Protein AF-A0AAD9VGA9-F1 (afdb_monomer_lite)

Structure (mmCIF, N/CA/C/O backbone):
data_AF-A0AAD9VGA9-F1
#
_entry.id   AF-A0AAD9VGA9-F1
#
loop_
_atom_site.group_PDB
_atom_site.id
_atom_site.type_symbol
_atom_site.label_atom_id
_atom_site.label_alt_id
_atom_site.label_comp_id
_atom_site.label_asym_id
_atom_site.label_entity_id
_atom_site.label_seq_id
_atom_site.pdbx_PDB_ins_code
_atom_site.Cartn_x
_atom_site.Cartn_y
_atom_site.Cartn_z
_atom_site.occupancy
_atom_site.B_iso_or_equiv
_atom_site.auth_seq_id
_atom_site.auth_comp_id
_atom_site.auth_asym_id
_atom_site.auth_atom_id
_atom_site.pdbx_PDB_model_num
ATOM 1 N N . MET A 1 1 ? 20.127 12.854 33.102 1.00 48.91 1 MET A N 1
ATOM 2 C CA . MET A 1 1 ? 19.691 11.750 33.988 1.00 48.91 1 MET A CA 1
ATOM 3 C C . MET A 1 1 ? 18.487 10.988 33.433 1.00 48.91 1 MET A C 1
ATOM 5 O O . MET A 1 1 ? 18.634 9.793 33.244 1.00 48.91 1 MET A O 1
ATOM 9 N N . ASN A 1 2 ? 17.347 11.615 33.085 1.00 53.41 2 ASN A N 1
ATOM 10 C CA . ASN A 1 2 ? 16.220 10.884 32.456 1.00 53.41 2 ASN A CA 1
ATOM 11 C C . ASN A 1 2 ? 16.353 10.689 30.929 1.00 53.41 2 ASN A C 1
ATOM 13 O O . ASN A 1 2 ? 15.899 9.676 30.405 1.00 53.41 2 ASN A O 1
ATOM 17 N N . SER A 1 3 ? 16.998 11.615 30.211 1.00 56.91 3 SER A N 1
ATOM 18 C CA . SER A 1 3 ? 17.171 11.525 28.748 1.00 56.91 3 SER A CA 1
ATOM 19 C C . SER A 1 3 ? 18.133 10.409 28.318 1.00 56.91 3 SER A C 1
ATOM 21 O O . SER A 1 3 ? 17.926 9.780 27.284 1.00 56.91 3 SER A O 1
ATOM 23 N N . ASP A 1 4 ? 19.134 10.111 29.149 1.00 62.25 4 ASP A N 1
ATOM 24 C CA . ASP A 1 4 ? 20.167 9.093 28.895 1.00 62.25 4 ASP A CA 1
ATOM 25 C C . ASP A 1 4 ? 19.610 7.657 28.985 1.00 62.25 4 ASP A C 1
ATOM 27 O O . ASP A 1 4 ? 20.109 6.720 28.359 1.00 62.25 4 ASP A O 1
ATOM 31 N N . LEU A 1 5 ? 18.528 7.475 29.749 1.00 62.12 5 LEU A N 1
ATOM 32 C CA . LEU A 1 5 ? 17.852 6.188 29.918 1.00 62.12 5 LEU A CA 1
ATOM 33 C C . LEU A 1 5 ? 16.933 5.855 28.728 1.00 62.12 5 LEU A C 1
ATOM 35 O O . LEU A 1 5 ? 16.701 4.686 28.433 1.00 62.12 5 LEU A O 1
ATOM 39 N N . ILE A 1 6 ? 16.417 6.869 28.028 1.00 64.00 6 ILE A N 1
ATOM 40 C CA . ILE A 1 6 ? 15.575 6.694 26.834 1.00 64.00 6 ILE A CA 1
ATOM 41 C C . ILE A 1 6 ? 16.449 6.391 25.612 1.00 64.00 6 ILE A C 1
ATOM 43 O O . ILE A 1 6 ? 16.153 5.459 24.866 1.00 64.00 6 ILE A O 1
ATOM 47 N N . SER A 1 7 ? 17.555 7.122 25.436 1.00 65.25 7 SER A N 1
ATOM 48 C CA . SER A 1 7 ? 18.478 6.923 24.310 1.00 65.25 7 SER A CA 1
ATOM 49 C C . SER A 1 7 ? 19.189 5.565 24.351 1.00 65.25 7 SER A C 1
ATOM 51 O O . SER A 1 7 ? 19.382 4.947 23.307 1.00 65.25 7 SER A O 1
ATOM 53 N N . SER A 1 8 ? 19.508 5.051 25.543 1.00 65.06 8 SER A N 1
ATOM 54 C CA . SER A 1 8 ? 20.147 3.736 25.726 1.00 65.06 8 SER A CA 1
ATOM 55 C C . SER A 1 8 ? 19.228 2.532 25.474 1.00 65.06 8 SER A C 1
ATOM 57 O O . SER A 1 8 ? 19.726 1.425 25.284 1.00 65.06 8 SER A O 1
ATOM 59 N N . ASN A 1 9 ? 17.904 2.726 25.430 1.00 60.78 9 ASN A N 1
ATOM 60 C CA . ASN A 1 9 ? 16.914 1.654 25.257 1.00 60.78 9 ASN A CA 1
ATOM 61 C C . ASN A 1 9 ? 16.170 1.695 23.908 1.00 60.78 9 ASN A C 1
ATOM 63 O O . ASN A 1 9 ? 15.223 0.936 23.714 1.00 60.78 9 ASN A O 1
ATOM 67 N N . GLY A 1 10 ? 16.589 2.540 22.958 1.00 64.19 10 GLY A N 1
ATOM 68 C CA . GLY A 1 10 ? 15.909 2.706 21.662 1.00 64.19 10 GLY A CA 1
ATOM 69 C C . GLY A 1 10 ? 15.831 1.438 20.798 1.00 64.19 10 GLY A C 1
ATOM 70 O O . GLY A 1 10 ? 14.945 1.325 19.956 1.00 64.19 10 GLY A O 1
ATOM 71 N N . ASN A 1 11 ? 16.710 0.462 21.041 1.00 74.06 11 ASN A N 1
ATOM 72 C CA . ASN A 1 11 ? 16.798 -0.774 20.257 1.00 74.06 11 ASN A CA 1
ATOM 73 C C . ASN A 1 11 ? 15.880 -1.898 20.783 1.00 74.06 11 ASN A C 1
ATOM 75 O O . ASN A 1 11 ? 15.704 -2.906 20.102 1.00 74.06 11 ASN A O 1
ATOM 79 N N . ASP A 1 12 ? 15.289 -1.736 21.973 1.00 78.31 12 ASP A N 1
ATOM 80 C CA . ASP A 1 12 ? 14.318 -2.667 22.558 1.00 78.31 12 ASP A CA 1
ATOM 81 C C . ASP A 1 12 ? 13.071 -1.892 22.992 1.00 78.31 12 ASP A C 1
ATOM 83 O O . ASP A 1 12 ? 12.959 -1.382 24.111 1.00 78.31 12 ASP A O 1
ATOM 87 N N . LEU A 1 13 ? 12.097 -1.839 22.082 1.00 77.50 13 LEU A N 1
ATOM 88 C CA . LEU A 1 13 ? 10.809 -1.188 22.308 1.00 77.50 13 LEU A CA 1
ATOM 89 C C . LEU A 1 13 ? 10.119 -1.713 23.573 1.00 77.50 13 LEU A C 1
ATOM 91 O O . LEU A 1 13 ? 9.536 -0.931 24.320 1.00 77.50 13 LEU A O 1
ATOM 95 N N . ARG A 1 14 ? 10.199 -3.016 23.867 1.00 76.88 14 ARG A N 1
ATOM 96 C CA . ARG A 1 14 ? 9.533 -3.603 25.039 1.00 76.88 14 ARG A CA 1
ATOM 97 C C . ARG A 1 14 ? 10.180 -3.110 26.332 1.00 76.88 14 ARG A C 1
ATOM 99 O O . ARG A 1 14 ? 9.461 -2.783 27.281 1.00 76.88 14 ARG A O 1
ATOM 106 N N . HIS A 1 15 ? 11.506 -3.040 26.370 1.00 77.88 15 HIS A N 1
ATOM 107 C CA . HIS A 1 15 ? 12.229 -2.496 27.515 1.00 77.88 15 HIS A CA 1
ATOM 108 C C . HIS A 1 15 ? 11.983 -0.988 27.672 1.00 77.88 15 HIS A C 1
ATOM 110 O O . HIS A 1 15 ? 11.680 -0.532 28.776 1.00 77.88 15 HIS A O 1
ATOM 116 N N . LEU A 1 16 ? 11.983 -0.233 26.569 1.00 83.12 16 LEU A N 1
ATOM 117 C CA . LEU A 1 16 ? 11.654 1.194 26.554 1.00 83.12 16 LEU A CA 1
ATOM 118 C C . LEU A 1 16 ? 10.249 1.470 27.112 1.00 83.12 16 LEU A C 1
ATOM 120 O O . LEU A 1 16 ? 10.094 2.310 28.000 1.00 83.12 16 LEU A O 1
ATOM 124 N N . PHE A 1 17 ? 9.233 0.727 26.659 1.00 80.38 17 PHE A N 1
ATOM 125 C CA . PHE A 1 17 ? 7.866 0.847 27.175 1.00 80.38 17 PHE A CA 1
ATOM 126 C C . PHE A 1 17 ? 7.788 0.509 28.668 1.00 80.38 17 PHE A C 1
ATOM 128 O O . PHE A 1 17 ? 7.084 1.188 29.415 1.00 80.38 17 PHE A O 1
ATOM 135 N N . LYS A 1 18 ? 8.535 -0.500 29.133 1.00 76.88 18 LYS A N 1
ATOM 136 C CA . LYS A 1 18 ? 8.589 -0.873 30.554 1.00 76.88 18 LYS A CA 1
ATOM 137 C C . LYS A 1 18 ? 9.230 0.225 31.410 1.00 76.88 18 LYS A C 1
ATOM 139 O O . LYS A 1 18 ? 8.687 0.571 32.457 1.00 76.88 18 LYS A O 1
ATOM 144 N N . VAL A 1 19 ? 10.349 0.791 30.958 1.00 80.44 19 VAL A N 1
ATOM 145 C CA . VAL A 1 19 ? 11.044 1.897 31.634 1.00 80.44 19 VAL A CA 1
ATOM 146 C C . VAL A 1 19 ? 10.168 3.147 31.662 1.00 80.44 19 VAL A C 1
ATOM 148 O O . VAL A 1 19 ? 9.986 3.730 32.726 1.00 80.44 19 VAL A O 1
ATOM 151 N N . SER A 1 20 ? 9.558 3.515 30.534 1.00 79.06 20 SER A N 1
ATOM 152 C CA . SER A 1 20 ? 8.639 4.655 30.443 1.00 79.06 20 SER A CA 1
ATOM 153 C C . SER A 1 20 ? 7.443 4.499 31.388 1.00 79.06 20 SER A C 1
ATOM 155 O O . SER A 1 20 ? 7.137 5.412 32.152 1.00 79.06 20 SER A O 1
ATOM 157 N N . LYS A 1 21 ? 6.826 3.310 31.425 1.00 75.00 21 LYS A N 1
ATOM 158 C CA . LYS A 1 21 ? 5.708 3.003 32.326 1.00 75.00 21 LYS A CA 1
ATOM 159 C C . LYS A 1 21 ? 6.086 3.173 33.803 1.00 75.00 21 LYS A C 1
ATOM 161 O O . LYS A 1 21 ? 5.306 3.727 34.573 1.00 75.00 21 LYS A O 1
ATOM 166 N N . ASN A 1 22 ? 7.285 2.731 34.181 1.00 74.06 22 ASN A N 1
ATOM 167 C CA . ASN A 1 22 ? 7.798 2.867 35.544 1.00 74.06 22 ASN A CA 1
ATOM 168 C C . ASN A 1 22 ? 8.151 4.322 35.893 1.00 74.06 22 ASN A C 1
ATOM 170 O O . ASN A 1 22 ? 7.831 4.774 36.986 1.00 74.06 22 ASN A O 1
ATOM 174 N N . LEU A 1 23 ? 8.779 5.058 34.969 1.00 76.62 23 LEU A N 1
ATOM 175 C CA . LEU A 1 23 ? 9.146 6.468 35.159 1.00 76.62 23 LEU A CA 1
ATOM 176 C C . LEU A 1 23 ? 7.925 7.374 35.305 1.00 76.62 23 LEU A C 1
ATOM 178 O O . LEU A 1 23 ? 7.945 8.320 36.086 1.00 76.62 23 LEU A O 1
ATOM 182 N N . LEU A 1 24 ? 6.864 7.079 34.559 1.00 77.81 24 LEU A N 1
ATOM 183 C CA . LEU A 1 24 ? 5.610 7.823 34.614 1.00 77.81 24 LEU A CA 1
ATOM 184 C C . LEU A 1 24 ? 4.735 7.411 35.808 1.00 77.81 24 LEU A C 1
ATOM 186 O O . LEU A 1 24 ? 3.595 7.860 35.896 1.00 77.81 24 LEU A O 1
ATOM 190 N N . SER A 1 25 ? 5.231 6.547 36.707 1.00 62.81 25 SER A N 1
ATOM 191 C CA . SER A 1 25 ? 4.447 5.960 37.801 1.00 62.81 25 SER A CA 1
ATOM 192 C C . SER A 1 25 ? 3.096 5.417 37.327 1.00 62.81 25 SER A C 1
ATOM 194 O O . SER A 1 25 ? 2.115 5.412 38.067 1.00 62.81 25 SER A O 1
ATOM 196 N N . ILE A 1 26 ? 3.046 4.874 36.104 1.00 64.06 26 ILE A N 1
ATOM 197 C CA . ILE A 1 26 ? 1.912 4.094 35.596 1.00 64.06 26 ILE A CA 1
ATOM 198 C C . ILE A 1 26 ? 2.038 2.681 36.200 1.00 64.06 26 ILE A C 1
ATOM 200 O O . ILE A 1 26 ? 2.046 1.655 35.515 1.00 64.06 26 ILE A O 1
ATOM 204 N N . ALA A 1 27 ? 2.233 2.609 37.515 1.00 56.53 27 ALA A N 1
ATOM 205 C CA . ALA A 1 27 ? 2.133 1.378 38.269 1.00 56.53 27 ALA A CA 1
ATOM 206 C C . ALA A 1 27 ? 0.646 1.023 38.311 1.00 56.53 27 ALA A C 1
ATOM 208 O O . ALA A 1 27 ? -0.135 1.734 38.930 1.00 56.53 27 ALA A O 1
ATOM 209 N N . SER A 1 28 ? 0.286 -0.026 37.562 1.00 61.75 28 SER A N 1
ATOM 210 C CA . SER A 1 28 ? -1.023 -0.688 37.497 1.00 61.75 28 SER A CA 1
ATOM 211 C C . SER A 1 28 ? -2.188 0.127 38.055 1.00 61.75 28 SER A C 1
ATOM 213 O O . SER A 1 28 ? -2.749 -0.202 39.098 1.00 61.75 28 SER A O 1
ATOM 215 N N . THR A 1 29 ? -2.594 1.164 37.325 1.00 57.81 29 THR A N 1
ATOM 216 C CA . THR A 1 29 ? -3.965 1.641 37.458 1.00 57.81 29 THR A CA 1
ATOM 217 C C . THR A 1 29 ? -4.881 0.468 37.100 1.00 57.81 29 THR A C 1
ATOM 219 O O . THR A 1 29 ? -4.562 -0.286 36.169 1.00 57.81 29 THR A O 1
ATOM 222 N N . PRO A 1 30 ? -5.982 0.243 37.836 1.00 57.06 30 PRO A N 1
ATOM 223 C CA . PRO A 1 30 ? -6.957 -0.748 37.417 1.00 57.06 30 PRO A CA 1
ATOM 224 C C . PRO A 1 30 ? -7.332 -0.452 35.958 1.00 57.06 30 PRO A C 1
ATOM 226 O O . PRO A 1 30 ? -7.561 0.695 35.580 1.00 57.06 30 PRO A O 1
ATOM 229 N N . VAL A 1 31 ? -7.312 -1.493 35.115 1.00 70.56 31 VAL A N 1
ATOM 230 C CA . VAL A 1 31 ? -7.619 -1.403 33.669 1.00 70.56 31 VAL A CA 1
ATOM 231 C C . VAL A 1 31 ? -9.020 -0.823 33.440 1.00 70.56 31 VAL A C 1
ATOM 233 O O . VAL A 1 31 ? -9.330 -0.306 32.370 1.00 70.56 31 VAL A O 1
ATOM 236 N N . LEU A 1 32 ? -9.854 -0.897 34.474 1.00 75.12 32 LEU A N 1
ATOM 237 C CA . LEU A 1 32 ? -11.210 -0.401 34.520 1.00 75.12 32 LEU A CA 1
ATOM 238 C C . LEU A 1 32 ? -11.322 0.710 35.572 1.00 75.12 32 LEU A C 1
ATOM 240 O O . LEU A 1 32 ? -10.604 0.671 36.576 1.00 75.12 32 LEU A O 1
ATOM 244 N N . PRO A 1 33 ? -12.250 1.663 35.388 1.00 79.19 33 PRO A N 1
ATOM 245 C CA . PRO A 1 33 ? -12.648 2.574 36.452 1.00 79.19 33 PRO A CA 1
ATOM 246 C C . PRO A 1 33 ? -13.017 1.800 37.732 1.00 79.19 33 PRO A C 1
ATOM 248 O O . PRO A 1 33 ? -13.468 0.650 37.634 1.00 79.19 33 PRO A O 1
ATOM 251 N N . PRO A 1 34 ? -12.847 2.396 38.925 1.00 79.94 34 PRO A N 1
ATOM 252 C CA . PRO A 1 34 ? -13.353 1.813 40.164 1.00 79.94 34 PRO A CA 1
ATOM 253 C C . PRO A 1 34 ? -14.836 1.450 40.018 1.00 79.94 34 PRO A C 1
ATOM 255 O O . PRO A 1 34 ? -15.634 2.286 39.600 1.00 79.94 34 PRO A O 1
ATOM 258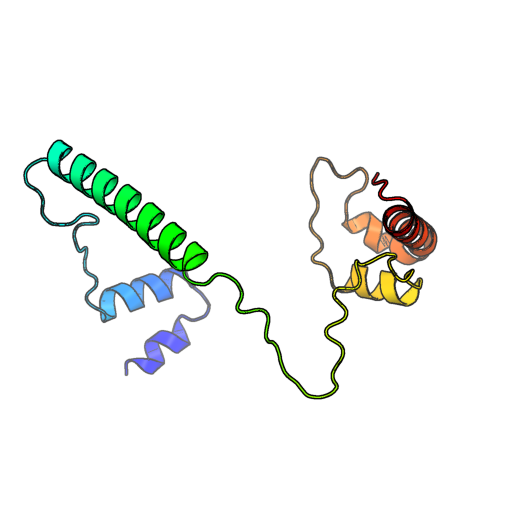 N N . HIS A 1 35 ? -15.186 0.200 40.314 1.00 82.12 35 HIS A N 1
ATOM 259 C CA . HIS A 1 35 ? -16.552 -0.306 40.211 1.00 82.12 35 HIS A CA 1
ATOM 260 C C . HIS A 1 35 ? -16.770 -1.425 41.229 1.00 82.12 35 HIS A C 1
ATOM 262 O O . HIS A 1 35 ? -15.911 -2.287 41.404 1.00 82.12 35 HIS A O 1
ATOM 268 N N . GLU A 1 36 ? -17.937 -1.416 41.864 1.00 83.88 36 GLU A N 1
ATOM 269 C CA . GLU A 1 36 ? -18.369 -2.471 42.790 1.00 83.88 36 GLU A CA 1
ATOM 270 C C . GLU A 1 36 ? -19.191 -3.544 42.057 1.00 83.88 36 GLU A C 1
ATOM 272 O O . GLU A 1 36 ? -19.092 -4.733 42.355 1.00 83.88 36 GLU A O 1
ATOM 277 N N . ASP A 1 37 ? -19.956 -3.136 41.036 1.00 91.62 37 ASP A N 1
ATOM 278 C CA . ASP A 1 37 ? -20.783 -4.016 40.210 1.00 91.62 37 ASP A CA 1
ATOM 279 C C . ASP A 1 37 ? -20.294 -4.045 38.753 1.00 91.62 37 ASP A C 1
ATOM 281 O O . ASP A 1 37 ? -20.258 -3.039 38.036 1.00 91.62 37 ASP A O 1
ATOM 285 N N . LYS A 1 38 ? -19.937 -5.247 38.296 1.00 91.19 38 LYS A N 1
ATOM 286 C CA . LYS A 1 38 ? -19.488 -5.510 36.924 1.00 91.19 38 LYS A CA 1
ATOM 287 C C . LYS A 1 38 ? -20.608 -5.321 35.902 1.00 91.19 38 LYS A C 1
ATOM 289 O O . LYS A 1 38 ? -20.329 -4.901 34.780 1.00 91.19 38 LYS A O 1
ATOM 294 N N . GLN A 1 39 ? -21.851 -5.641 36.264 1.00 93.25 39 GLN A N 1
ATOM 295 C CA . GLN A 1 39 ? -22.999 -5.488 35.374 1.00 93.25 39 GLN A CA 1
ATOM 296 C C . GLN A 1 39 ? -23.312 -4.008 35.162 1.00 93.25 39 GLN A C 1
ATOM 298 O O . GLN A 1 39 ? -23.478 -3.576 34.020 1.00 93.25 39 GLN A O 1
ATOM 303 N N . GLN A 1 40 ? -23.313 -3.224 36.241 1.00 93.94 40 GLN A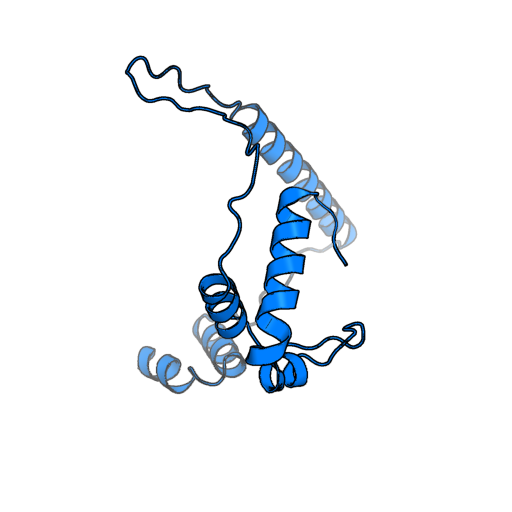 N 1
ATOM 304 C CA . GLN A 1 40 ? -23.439 -1.774 36.158 1.00 93.94 40 GLN A CA 1
ATOM 305 C C . GLN A 1 40 ? -22.344 -1.160 35.274 1.00 93.94 40 GLN A C 1
ATOM 307 O O . GLN A 1 40 ? -22.675 -0.432 34.337 1.00 93.94 40 GLN A O 1
ATOM 312 N N . LEU A 1 41 ? -21.068 -1.506 35.491 1.00 93.69 41 LEU A N 1
ATOM 313 C CA . LEU A 1 41 ? -19.974 -0.989 34.660 1.00 93.69 41 LEU A CA 1
ATOM 314 C C . LEU A 1 41 ? -20.168 -1.333 33.173 1.00 93.69 41 LEU A C 1
ATOM 316 O O . LEU A 1 41 ? -19.979 -0.478 32.308 1.00 93.69 41 LEU A O 1
ATOM 320 N N . ALA A 1 42 ? -20.557 -2.572 32.857 1.00 94.25 42 ALA A N 1
ATOM 321 C CA . ALA A 1 42 ? -20.795 -2.992 31.476 1.00 94.25 42 ALA A CA 1
ATOM 322 C C . ALA A 1 42 ? -21.936 -2.192 30.821 1.00 94.25 42 ALA A C 1
ATOM 324 O O . ALA A 1 42 ? -21.817 -1.762 29.669 1.00 94.25 42 ALA A O 1
ATOM 325 N N . ASN A 1 43 ? -23.011 -1.933 31.568 1.00 95.88 43 ASN A N 1
ATOM 326 C CA . ASN A 1 43 ? -24.135 -1.120 31.105 1.00 95.88 43 ASN A CA 1
ATOM 327 C C . ASN A 1 43 ? -23.729 0.348 30.889 1.00 95.88 43 ASN A C 1
ATOM 329 O O . ASN A 1 43 ? -24.124 0.963 29.893 1.00 95.88 43 ASN A O 1
ATOM 333 N N . GLU A 1 44 ? -22.910 0.909 31.781 1.00 94.94 44 GLU A N 1
ATOM 334 C CA . GLU A 1 44 ? -22.371 2.267 31.655 1.00 94.94 44 GLU A CA 1
ATOM 335 C C . GLU A 1 44 ? -21.449 2.396 30.438 1.00 94.94 44 GLU A C 1
ATOM 337 O O . GLU A 1 44 ? -21.585 3.345 29.662 1.00 94.94 44 GLU A O 1
ATOM 342 N N . MET A 1 45 ? -20.575 1.410 30.206 1.00 94.62 45 MET A N 1
ATOM 343 C CA . MET A 1 45 ? -19.746 1.344 29.000 1.00 94.62 45 MET A CA 1
ATOM 344 C C . MET A 1 45 ? -20.607 1.280 27.733 1.00 94.62 45 MET A C 1
ATOM 346 O O . MET A 1 45 ? -20.392 2.065 26.807 1.00 94.62 45 MET A O 1
ATOM 350 N N . GLY A 1 46 ? -21.618 0.406 27.695 1.00 96.00 46 GLY A N 1
ATOM 351 C CA . GLY A 1 46 ? -22.544 0.308 26.562 1.00 96.00 46 GLY A CA 1
ATOM 352 C C . GLY A 1 46 ? -23.273 1.628 26.288 1.00 96.00 46 GLY A C 1
ATOM 353 O O . GLY A 1 46 ? -23.331 2.094 25.148 1.00 96.00 46 GLY A O 1
ATOM 354 N N . THR A 1 47 ? -23.756 2.284 27.344 1.00 97.00 47 THR A N 1
ATOM 355 C CA . THR A 1 47 ? -24.413 3.598 27.261 1.00 97.00 47 THR A CA 1
ATOM 356 C C . THR A 1 47 ? -23.457 4.672 26.740 1.00 97.00 47 THR A C 1
ATOM 358 O O . THR A 1 47 ? -23.824 5.464 25.868 1.00 97.00 47 THR A O 1
ATOM 361 N N . PHE A 1 48 ? -22.213 4.681 27.224 1.00 96.75 48 PHE A N 1
ATOM 362 C CA . PHE A 1 48 ? -21.180 5.606 26.771 1.00 96.75 48 PHE A CA 1
ATOM 363 C C . PHE A 1 48 ? -20.909 5.469 25.269 1.00 96.75 48 PHE A C 1
ATOM 365 O O . PHE A 1 48 ? -20.917 6.479 24.561 1.00 96.75 48 PHE A O 1
ATOM 372 N N . PHE A 1 49 ? -20.703 4.247 24.767 1.00 97.75 49 PHE A N 1
ATOM 373 C CA . PHE A 1 49 ? -20.410 4.030 23.348 1.00 97.75 49 PHE A CA 1
ATOM 374 C C . PHE A 1 49 ? -21.603 4.367 22.452 1.00 97.75 49 PHE A C 1
ATOM 376 O O . PHE A 1 49 ? -21.412 5.042 21.441 1.00 97.75 49 PHE A O 1
ATOM 383 N N . ASN A 1 50 ? -22.826 4.001 22.849 1.00 97.50 50 ASN A N 1
ATOM 384 C CA . ASN A 1 50 ? -24.037 4.387 22.117 1.00 97.50 50 ASN A CA 1
ATOM 385 C C . ASN A 1 50 ? -24.169 5.911 22.006 1.00 97.50 50 ASN A C 1
ATOM 387 O O . ASN A 1 50 ? -24.374 6.438 20.911 1.00 97.50 50 ASN A O 1
ATOM 391 N N . ARG A 1 51 ? -23.971 6.629 23.120 1.00 98.12 51 ARG A N 1
ATOM 392 C CA . ARG A 1 51 ? -23.982 8.096 23.128 1.00 98.12 51 ARG A CA 1
ATOM 393 C C . ARG A 1 51 ? -22.884 8.669 22.235 1.00 98.12 51 ARG A C 1
ATOM 395 O O . ARG A 1 51 ? -23.168 9.547 21.433 1.00 98.12 51 ARG A O 1
ATOM 402 N N . LYS A 1 52 ? -21.655 8.153 22.328 1.00 96.81 52 LYS A N 1
ATOM 403 C CA . LYS A 1 52 ? -20.522 8.620 21.516 1.00 96.81 52 LYS A CA 1
ATOM 404 C C . LYS A 1 52 ? -20.780 8.446 20.017 1.00 96.81 52 LYS A C 1
ATOM 406 O O . LYS A 1 52 ? -20.495 9.361 19.251 1.00 96.81 52 LYS A O 1
ATOM 411 N N . ILE A 1 53 ? -21.339 7.307 19.601 1.00 97.12 53 ILE A N 1
ATOM 412 C CA . ILE A 1 53 ? -21.711 7.056 18.200 1.00 97.12 53 ILE A CA 1
ATOM 413 C C . ILE A 1 53 ? -22.777 8.056 17.741 1.00 97.12 53 ILE A C 1
ATOM 415 O O . ILE A 1 53 ? -22.644 8.626 16.661 1.00 97.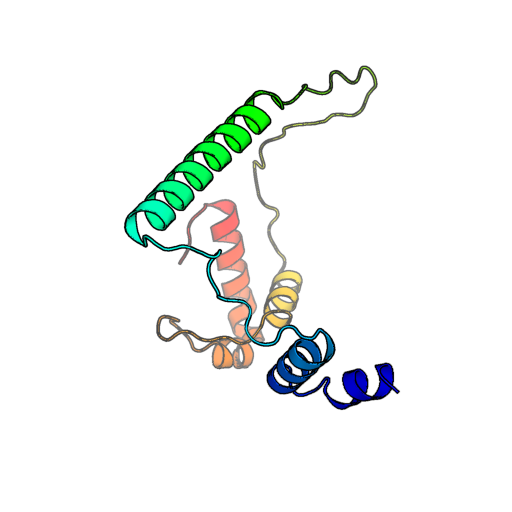12 53 ILE A O 1
ATOM 419 N N . ALA A 1 54 ? -23.811 8.289 18.555 1.00 96.94 54 ALA A N 1
ATOM 420 C CA . ALA A 1 54 ? -24.865 9.248 18.235 1.00 96.94 54 ALA A CA 1
ATOM 421 C C . ALA A 1 54 ? -24.324 10.682 18.106 1.00 96.94 54 ALA A C 1
ATOM 423 O O . ALA A 1 54 ? -24.655 11.364 17.141 1.00 96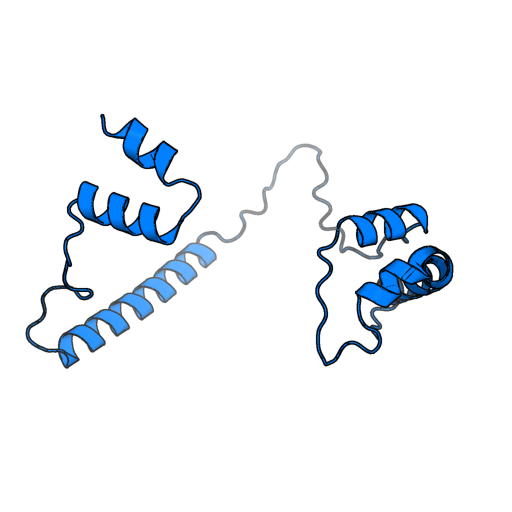.94 54 ALA A O 1
ATOM 424 N N . THR A 1 55 ? -23.449 11.109 19.023 1.00 97.00 55 THR A N 1
ATOM 425 C CA . THR A 1 55 ? -22.787 12.419 18.960 1.00 97.00 55 THR A CA 1
ATOM 426 C C . THR A 1 55 ? -21.951 12.559 17.693 1.00 97.00 55 THR A C 1
ATOM 428 O O . THR A 1 55 ? -22.153 13.514 16.963 1.00 97.00 55 THR A O 1
ATOM 431 N N . ILE A 1 56 ? -21.094 11.582 17.368 1.00 95.44 56 ILE A N 1
ATOM 432 C CA . ILE A 1 56 ? -20.261 11.641 16.154 1.00 95.44 56 ILE A CA 1
ATOM 433 C C . ILE A 1 56 ? -21.125 11.733 14.891 1.00 95.44 56 ILE A C 1
ATOM 435 O O . ILE A 1 56 ? -20.819 12.524 14.007 1.00 95.44 56 ILE A O 1
ATOM 439 N N . ARG A 1 57 ? -22.205 10.946 14.796 1.00 95.06 57 ARG A N 1
ATOM 440 C CA . ARG A 1 57 ? -23.129 11.016 13.651 1.00 95.06 57 ARG A CA 1
ATOM 441 C C . ARG A 1 57 ? -23.795 12.383 13.555 1.00 95.06 57 ARG A C 1
ATOM 443 O O . ARG A 1 57 ? -23.759 12.986 12.495 1.00 95.06 57 ARG A O 1
ATOM 450 N N . SER A 1 58 ? -24.321 12.889 14.671 1.00 94.38 58 SER A N 1
ATOM 451 C CA . SER A 1 58 ? -24.927 14.219 14.709 1.00 94.38 58 SER A CA 1
ATOM 452 C C . SER A 1 58 ? -23.927 15.309 14.343 1.00 94.38 58 SER A C 1
ATOM 454 O O . SER A 1 58 ? -24.296 16.241 13.641 1.00 94.38 58 SER A O 1
ATOM 456 N N . ASP A 1 59 ? -22.683 15.215 14.806 1.00 92.81 59 ASP A N 1
ATOM 457 C CA . ASP A 1 59 ? -21.643 16.180 14.474 1.00 92.81 59 ASP A CA 1
ATOM 458 C C . ASP A 1 59 ? -21.343 16.132 12.977 1.00 92.81 59 ASP A C 1
ATOM 460 O O . ASP A 1 59 ? -21.325 17.179 12.345 1.00 92.81 59 ASP A O 1
ATOM 464 N N . LEU A 1 60 ? -21.190 14.947 12.383 1.00 87.94 60 LEU A N 1
ATOM 465 C CA . LEU A 1 60 ? -20.979 14.802 10.940 1.00 87.94 60 LEU A CA 1
ATOM 466 C C . LEU A 1 60 ? -22.159 15.339 10.115 1.00 87.94 60 LEU A C 1
ATOM 468 O O . LEU A 1 60 ? -21.931 16.041 9.135 1.00 87.94 60 LEU A O 1
ATOM 472 N N . ASP A 1 61 ? -23.398 15.077 10.535 1.00 86.88 61 ASP A N 1
ATOM 473 C CA . ASP A 1 61 ? -24.602 15.580 9.861 1.00 86.88 61 ASP A CA 1
ATOM 474 C C . ASP A 1 61 ? -24.739 17.110 10.001 1.00 86.88 61 ASP A C 1
ATOM 476 O O . ASP A 1 61 ? -25.125 17.803 9.057 1.00 86.88 61 ASP A O 1
ATOM 480 N N . ASN A 1 62 ? -24.371 17.662 11.164 1.00 80.69 62 ASN A N 1
ATOM 481 C CA . ASN A 1 62 ? -24.325 19.107 11.412 1.00 80.69 62 ASN A CA 1
ATOM 482 C C . ASN A 1 62 ? -23.175 19.789 10.653 1.00 80.69 62 ASN A C 1
ATOM 484 O O . ASN A 1 62 ? -23.281 20.962 10.302 1.00 80.69 62 ASN A O 1
ATOM 488 N N . HIS A 1 63 ? -22.104 19.049 10.358 1.00 70.19 63 HIS A N 1
ATOM 489 C CA . HIS A 1 63 ? -21.044 19.431 9.427 1.00 70.19 63 HIS A CA 1
ATOM 490 C C . HIS A 1 63 ? -21.365 18.944 8.006 1.00 70.19 63 HIS A C 1
ATOM 492 O O . HIS A 1 63 ? -20.465 18.533 7.269 1.00 70.19 63 HIS A O 1
ATOM 498 N N . SER A 1 64 ? -22.644 19.021 7.602 1.00 59.50 64 SER A N 1
ATOM 499 C CA . SER A 1 64 ? -23.035 19.013 6.190 1.00 59.50 64 SER A CA 1
ATOM 500 C C . SER A 1 64 ? -22.035 19.870 5.418 1.00 59.50 64 SER A C 1
ATOM 502 O O . SER A 1 64 ? -21.729 20.975 5.889 1.00 59.50 64 SER A O 1
ATOM 504 N N . PRO A 1 65 ? -21.471 19.386 4.294 1.00 60.56 65 PRO A N 1
ATOM 505 C CA . PRO A 1 65 ? -20.501 20.156 3.550 1.00 60.56 65 PRO A CA 1
ATOM 506 C C . PRO A 1 65 ? -21.197 21.455 3.185 1.00 60.56 65 PRO A C 1
ATOM 508 O O . PRO A 1 65 ? -22.085 21.501 2.331 1.00 60.56 65 PRO A O 1
ATOM 511 N N . HIS A 1 66 ? -20.799 22.530 3.862 1.00 54.88 66 HIS A N 1
ATOM 512 C CA . HIS A 1 66 ? -20.915 23.852 3.308 1.00 54.88 66 HIS A CA 1
ATOM 513 C C . HIS A 1 66 ? -20.178 23.717 1.985 1.00 54.88 66 HIS A C 1
ATOM 515 O O . HIS A 1 66 ? -18.950 23.715 1.946 1.00 54.88 66 HIS A O 1
ATOM 521 N N . VAL A 1 67 ? -20.933 23.488 0.909 1.00 54.31 67 VAL A N 1
ATOM 522 C CA . VAL A 1 67 ? -20.443 23.668 -0.442 1.00 54.31 67 VAL A CA 1
ATOM 523 C C . VAL A 1 67 ? -19.902 25.078 -0.398 1.00 54.31 67 VAL A C 1
ATOM 525 O O . VAL A 1 67 ? -20.666 26.039 -0.253 1.00 54.31 67 VAL A O 1
ATOM 528 N N . CYS A 1 68 ? -18.578 25.176 -0.366 1.00 42.44 68 CYS A N 1
ATOM 529 C CA . CYS A 1 68 ? -17.851 26.418 -0.408 1.00 42.44 68 CYS A CA 1
ATOM 530 C C . CYS A 1 68 ? -18.302 27.114 -1.688 1.00 42.44 68 CYS A C 1
ATOM 532 O O . CYS A 1 68 ? -17.766 26.881 -2.766 1.00 42.44 68 CYS A O 1
ATOM 534 N N . ARG A 1 69 ? -19.332 27.958 -1.586 1.00 51.69 69 ARG A N 1
ATOM 535 C CA . ARG A 1 69 ? -19.689 28.929 -2.614 1.00 51.69 69 ARG A CA 1
ATOM 536 C C . ARG A 1 69 ? -18.642 30.029 -2.547 1.00 51.69 69 ARG A C 1
ATOM 538 O O . ARG A 1 69 ? -18.914 31.142 -2.110 1.00 51.69 69 ARG A O 1
ATOM 545 N N . VAL A 1 70 ? -17.417 29.682 -2.925 1.00 43.25 70 VAL A N 1
ATOM 546 C CA . VAL A 1 70 ? -16.361 30.655 -3.157 1.00 43.25 70 VAL A CA 1
ATOM 547 C C . VAL A 1 70 ? -16.659 31.252 -4.521 1.00 43.25 70 VAL A C 1
ATOM 549 O O . VAL A 1 70 ? -16.385 30.674 -5.569 1.00 43.25 70 VAL A O 1
ATOM 552 N N . GLY A 1 71 ? -17.300 32.417 -4.495 1.00 50.97 71 GLY A N 1
ATOM 553 C CA . GLY A 1 71 ? -17.227 33.346 -5.606 1.00 50.97 71 GLY A CA 1
ATOM 554 C C . GLY A 1 71 ? -15.782 33.810 -5.735 1.00 50.97 71 GLY A C 1
ATOM 555 O O . GLY A 1 71 ? -15.373 34.713 -5.021 1.00 50.97 71 GLY A O 1
ATOM 556 N N . SER A 1 72 ? -15.014 33.132 -6.581 1.00 48.50 72 SER A N 1
ATOM 557 C CA . SER A 1 72 ? -13.832 33.622 -7.298 1.00 48.50 72 SER A CA 1
ATOM 558 C C . SER A 1 72 ? -13.122 32.405 -7.879 1.00 48.50 72 SER A C 1
ATOM 560 O O . SER A 1 72 ? -12.526 31.637 -7.137 1.00 48.50 72 SER A O 1
ATOM 562 N N . SER A 1 73 ? -13.252 32.242 -9.196 1.00 53.16 73 SER A N 1
ATOM 563 C CA . SER A 1 73 ? -12.362 31.516 -10.108 1.00 53.16 73 SER A CA 1
ATOM 564 C C . SER A 1 73 ? -11.310 30.602 -9.465 1.00 53.16 73 SER A C 1
ATOM 566 O O . SER A 1 73 ? -10.150 30.976 -9.418 1.00 53.16 73 SER A O 1
ATOM 568 N N . ASP A 1 74 ? -11.709 29.405 -9.043 1.00 45.69 74 ASP A N 1
ATOM 569 C CA . ASP A 1 74 ? -10.866 28.211 -9.092 1.00 45.69 74 ASP A CA 1
ATOM 570 C C . ASP A 1 74 ? -11.789 26.996 -9.143 1.00 45.69 74 ASP A C 1
ATOM 572 O O . ASP A 1 74 ? -12.660 26.774 -8.298 1.00 45.69 74 ASP A O 1
ATOM 576 N N . CYS A 1 75 ? -11.673 26.262 -10.238 1.00 46.44 75 CYS A N 1
ATOM 577 C CA . CYS A 1 75 ? -12.497 25.121 -10.565 1.00 46.44 75 CYS A CA 1
ATOM 578 C C . CYS A 1 75 ? -12.221 23.966 -9.590 1.00 46.44 75 CYS A C 1
ATOM 580 O O . CYS A 1 75 ? -11.322 23.158 -9.810 1.00 46.44 75 CYS A O 1
ATOM 582 N N . ASN A 1 76 ? -13.033 23.828 -8.539 1.00 54.03 76 ASN A N 1
ATOM 583 C CA . ASN A 1 76 ? -13.237 22.520 -7.917 1.00 54.03 76 ASN A CA 1
ATOM 584 C C . ASN A 1 76 ? -14.062 21.686 -8.897 1.00 54.03 76 ASN A C 1
ATOM 586 O O . ASN A 1 76 ? -15.289 21.618 -8.820 1.00 54.03 76 ASN A O 1
ATOM 590 N N . ILE A 1 77 ? -13.376 21.147 -9.904 1.00 55.34 77 ILE A N 1
ATOM 591 C CA . ILE A 1 77 ? -13.949 20.126 -10.758 1.00 55.34 77 ILE A CA 1
ATOM 592 C C . ILE A 1 77 ? -14.010 18.880 -9.879 1.00 55.34 77 ILE A C 1
ATOM 594 O O . ILE A 1 77 ? -12.998 18.210 -9.686 1.00 55.34 77 ILE A O 1
ATOM 598 N N . ASP A 1 78 ? -15.195 18.563 -9.362 1.00 61.97 78 ASP A N 1
ATOM 599 C CA . ASP A 1 78 ? -15.557 17.192 -8.995 1.00 61.97 78 ASP A CA 1
ATOM 600 C C . ASP A 1 78 ? -15.580 16.358 -10.289 1.00 61.97 78 ASP A C 1
ATOM 602 O O . ASP A 1 78 ? -16.632 15.909 -10.749 1.00 61.97 78 ASP A O 1
ATOM 606 N N . LEU A 1 79 ? -14.431 16.236 -10.967 1.00 64.25 79 LEU A N 1
ATOM 607 C CA . LEU A 1 79 ? -14.325 15.398 -12.143 1.00 64.25 79 LEU A CA 1
ATOM 608 C C . LEU A 1 79 ? -14.166 13.978 -11.619 1.00 64.25 79 LEU A C 1
ATOM 610 O O . LEU A 1 79 ? -13.156 13.690 -10.970 1.00 64.25 79 LEU A O 1
ATOM 614 N N . PRO A 1 80 ? -15.131 13.082 -11.872 1.00 72.12 80 PRO A N 1
ATOM 615 C CA . PRO A 1 80 ? -14.917 11.684 -11.558 1.00 72.12 80 PRO A CA 1
ATOM 616 C C . PRO A 1 80 ? -13.637 11.224 -12.262 1.00 72.12 80 PRO A C 1
ATOM 618 O O . PRO A 1 80 ? -13.418 11.551 -13.435 1.00 72.12 80 PRO A O 1
ATOM 621 N N . ILE A 1 81 ? -12.789 10.480 -11.543 1.00 74.56 81 ILE A N 1
ATOM 622 C CA . ILE A 1 81 ? -11.655 9.768 -12.142 1.00 74.56 81 ILE A CA 1
ATOM 623 C C . ILE A 1 81 ? -12.246 8.847 -13.206 1.00 74.56 81 ILE A C 1
ATOM 625 O O . ILE A 1 81 ? -12.862 7.829 -12.904 1.00 74.56 81 ILE A O 1
ATOM 629 N N . SER A 1 82 ? -12.135 9.277 -14.458 1.00 81.44 82 SER A N 1
ATOM 630 C CA . SER A 1 82 ? -12.730 8.598 -15.610 1.00 81.44 82 SER A CA 1
ATOM 631 C C . SER A 1 82 ? -11.779 7.575 -16.218 1.00 81.44 82 SER A C 1
ATOM 633 O O . SER A 1 82 ? -12.222 6.676 -16.926 1.00 81.44 82 SER A O 1
ATOM 635 N N . LYS A 1 83 ? -10.480 7.711 -15.940 1.00 85.31 83 LYS A N 1
ATOM 636 C CA . LYS A 1 83 ? -9.422 6.818 -16.397 1.00 85.31 83 LYS A CA 1
ATOM 637 C C . LYS A 1 83 ? -8.205 6.933 -15.488 1.00 85.31 83 LYS A C 1
ATOM 639 O O . LYS A 1 83 ? -7.992 7.971 -14.863 1.00 85.31 83 LYS A O 1
ATOM 644 N N . PHE A 1 84 ? -7.403 5.881 -15.477 1.00 90.44 84 PHE A N 1
ATOM 645 C CA . PHE A 1 84 ? -6.061 5.900 -14.917 1.00 90.44 84 PHE A CA 1
ATOM 646 C C . PHE A 1 84 ? -5.051 6.126 -16.037 1.00 90.44 84 PHE A C 1
ATOM 648 O O . PHE A 1 84 ? -5.254 5.666 -17.163 1.00 90.44 84 PHE A O 1
ATOM 655 N N . ASP A 1 85 ? -3.966 6.822 -15.719 1.00 92.00 85 ASP A N 1
ATOM 656 C CA . ASP A 1 85 ? -2.818 6.874 -16.610 1.00 92.00 85 ASP A CA 1
ATOM 657 C C . ASP A 1 85 ? -2.083 5.531 -16.558 1.00 92.00 85 ASP A C 1
ATOM 659 O O . ASP A 1 85 ? -1.938 4.916 -15.498 1.00 92.00 85 ASP A O 1
ATOM 663 N N . LEU A 1 86 ? -1.674 5.052 -17.730 1.00 94.38 86 LEU A N 1
ATOM 664 C CA . LEU A 1 86 ? -0.943 3.798 -17.854 1.00 94.38 86 LEU A CA 1
ATOM 665 C C . LEU A 1 86 ? 0.509 4.008 -17.433 1.00 94.38 86 LEU A C 1
ATOM 667 O O . LEU A 1 86 ? 1.117 5.017 -17.782 1.00 94.38 86 LEU A O 1
ATOM 671 N N . LEU A 1 87 ? 1.064 3.020 -16.740 1.00 96.88 87 LEU A N 1
ATOM 672 C CA . LEU A 1 87 ? 2.435 3.047 -16.252 1.00 96.88 87 LEU A CA 1
ATOM 673 C C . LEU A 1 87 ? 3.420 2.570 -17.323 1.00 96.88 87 LEU A C 1
ATOM 675 O O . LEU A 1 87 ? 3.137 1.617 -18.067 1.00 96.88 87 LEU A O 1
ATOM 679 N N . SER A 1 88 ? 4.601 3.184 -17.356 1.00 97.75 88 SER A N 1
ATOM 680 C CA . SER A 1 88 ? 5.753 2.686 -18.109 1.00 97.75 88 SER A CA 1
ATOM 681 C C . SER A 1 88 ? 6.401 1.479 -17.412 1.00 97.75 88 SER A C 1
ATOM 683 O O . SER A 1 88 ? 6.099 1.150 -16.261 1.00 97.75 88 SER A O 1
ATOM 685 N N . GLN A 1 89 ? 7.298 0.773 -18.107 1.00 97.62 89 GLN A N 1
ATOM 686 C CA . GLN A 1 89 ? 8.031 -0.335 -17.483 1.00 97.62 89 GLN A CA 1
ATOM 687 C C . GLN A 1 89 ? 8.991 0.164 -16.400 1.00 97.62 89 GLN A C 1
ATOM 689 O O . GLN A 1 89 ? 9.145 -0.498 -15.380 1.00 97.62 89 GLN A O 1
ATOM 694 N N . GLU A 1 90 ? 9.587 1.337 -16.586 1.00 97.56 90 GLU A N 1
ATOM 695 C CA . GLU A 1 90 ? 10.493 1.967 -15.625 1.00 97.56 90 GLU A CA 1
ATOM 696 C C . GLU A 1 90 ? 9.751 2.335 -14.333 1.00 97.56 90 GLU A C 1
ATOM 698 O O . GLU A 1 90 ? 10.205 1.997 -13.242 1.00 97.56 90 GLU A O 1
ATOM 703 N N . GLU A 1 91 ? 8.557 2.925 -14.447 1.00 97.56 91 GLU A N 1
ATOM 704 C CA . GLU A 1 91 ? 7.711 3.242 -13.290 1.00 97.56 91 GLU A CA 1
ATOM 705 C C . GLU A 1 91 ? 7.301 1.979 -12.522 1.00 97.56 91 GLU A C 1
ATOM 707 O O . GLU A 1 91 ? 7.342 1.947 -11.291 1.00 97.56 91 GLU A O 1
ATOM 712 N N . VAL A 1 92 ? 6.941 0.909 -13.240 1.00 97.44 92 VAL A N 1
ATOM 713 C CA . VAL A 1 92 ? 6.602 -0.381 -12.620 1.00 97.44 92 VAL A CA 1
ATOM 714 C C . VAL A 1 92 ? 7.828 -1.026 -11.972 1.00 97.44 92 VAL A C 1
ATOM 716 O O . VAL A 1 92 ? 7.712 -1.598 -10.887 1.00 97.44 92 VAL A O 1
ATOM 719 N N . HIS A 1 93 ? 9.001 -0.925 -12.591 1.00 96.88 93 HIS A N 1
ATOM 720 C CA . HIS A 1 93 ? 10.247 -1.436 -12.030 1.00 96.88 93 HIS A CA 1
ATOM 721 C C . HIS A 1 93 ? 10.575 -0.753 -10.697 1.00 96.88 93 HIS A C 1
ATOM 723 O O . HIS A 1 93 ? 10.823 -1.433 -9.696 1.00 96.88 93 HIS A O 1
ATOM 729 N N . ASP A 1 94 ? 10.524 0.579 -10.666 1.00 96.50 94 ASP A N 1
ATOM 730 C CA . ASP A 1 94 ? 10.810 1.368 -9.467 1.00 96.50 94 ASP A CA 1
ATOM 731 C C . ASP A 1 94 ? 9.785 1.094 -8.363 1.00 96.50 94 ASP A C 1
ATOM 733 O O . ASP A 1 94 ? 10.152 0.912 -7.196 1.00 96.50 94 ASP A O 1
ATOM 737 N N . LEU A 1 95 ? 8.509 0.960 -8.739 1.00 95.00 95 LEU A N 1
ATOM 738 C CA . LEU A 1 95 ? 7.431 0.577 -7.833 1.00 95.00 95 LEU A CA 1
ATOM 739 C C . LEU A 1 95 ? 7.690 -0.795 -7.187 1.00 95.00 95 LEU A C 1
ATOM 741 O O . LEU A 1 95 ? 7.594 -0.935 -5.966 1.00 95.00 95 LEU A O 1
ATOM 745 N N . ILE A 1 96 ? 8.062 -1.801 -7.984 1.00 94.00 96 ILE A N 1
ATOM 746 C CA . ILE A 1 96 ? 8.381 -3.146 -7.484 1.00 94.00 96 ILE A CA 1
ATOM 747 C C . ILE A 1 96 ? 9.607 -3.103 -6.566 1.00 94.00 96 ILE A C 1
ATOM 749 O O . ILE A 1 96 ? 9.591 -3.715 -5.496 1.00 94.00 96 ILE A O 1
ATOM 753 N N . CYS A 1 97 ? 10.646 -2.352 -6.935 1.00 92.19 97 CYS A N 1
ATOM 754 C CA . CYS A 1 97 ? 11.859 -2.204 -6.129 1.00 92.19 97 CYS A CA 1
ATOM 755 C C . CYS A 1 97 ? 11.612 -1.514 -4.779 1.00 92.19 97 CYS A C 1
ATOM 757 O O . CYS A 1 97 ? 12.284 -1.844 -3.799 1.00 92.19 97 CYS A O 1
ATOM 759 N N . ALA A 1 98 ? 10.642 -0.600 -4.706 1.00 93.38 98 ALA A N 1
ATOM 760 C CA . ALA A 1 98 ? 10.269 0.089 -3.474 1.00 93.38 98 ALA A CA 1
ATOM 761 C C . ALA A 1 98 ? 9.475 -0.796 -2.491 1.00 93.38 98 ALA A C 1
ATOM 763 O O . ALA A 1 98 ? 9.428 -0.504 -1.291 1.00 93.38 98 ALA A O 1
ATOM 764 N N . PHE A 1 99 ? 8.848 -1.882 -2.958 1.00 88.50 99 PHE A N 1
ATOM 765 C CA . PHE A 1 99 ? 8.012 -2.722 -2.106 1.00 88.50 99 PHE A CA 1
ATOM 766 C C . PHE A 1 99 ? 8.800 -3.642 -1.172 1.00 88.50 99 PHE A C 1
ATOM 768 O O . PHE A 1 99 ? 9.896 -4.133 -1.448 1.00 88.50 99 PHE A O 1
ATOM 775 N N . THR A 1 100 ? 8.178 -3.951 -0.032 1.00 87.50 100 THR A N 1
ATOM 776 C CA . THR A 1 100 ? 8.723 -4.957 0.879 1.00 87.50 100 THR A CA 1
ATOM 777 C C . THR A 1 100 ? 8.532 -6.350 0.285 1.00 87.50 100 THR A C 1
ATOM 779 O O . THR A 1 100 ? 7.423 -6.724 -0.087 1.00 87.50 100 THR A O 1
ATOM 782 N N . LYS A 1 101 ? 9.596 -7.156 0.273 1.00 88.00 101 LYS A N 1
ATOM 783 C CA . LYS A 1 101 ? 9.618 -8.522 -0.279 1.00 88.00 101 LYS A CA 1
ATOM 784 C C . LYS A 1 101 ? 8.878 -9.523 0.619 1.00 88.00 101 LYS A C 1
ATOM 786 O O . LYS A 1 101 ? 9.490 -10.373 1.264 1.00 88.00 101 LYS A O 1
ATOM 791 N N . LYS A 1 102 ? 7.559 -9.374 0.732 1.00 88.69 102 LYS A N 1
ATOM 792 C CA . LYS A 1 102 ? 6.673 -10.286 1.468 1.00 88.69 102 LYS A CA 1
ATOM 793 C C . LYS A 1 102 ? 6.158 -11.368 0.529 1.00 88.69 102 LYS A C 1
ATOM 795 O O . LYS A 1 102 ? 5.968 -11.099 -0.647 1.00 88.69 102 LYS A O 1
ATOM 800 N N . THR A 1 103 ? 5.941 -12.567 1.056 1.00 92.38 103 THR A N 1
ATOM 801 C CA . THR A 1 103 ? 5.345 -13.688 0.321 1.00 92.38 103 THR A CA 1
ATOM 802 C C . THR A 1 103 ? 4.215 -14.279 1.158 1.00 92.38 103 THR A C 1
ATOM 804 O O . THR A 1 103 ? 4.315 -14.330 2.388 1.00 92.38 103 THR A O 1
ATOM 807 N N . CYS A 1 104 ? 3.164 -14.726 0.486 1.00 90.12 104 CYS A N 1
ATOM 808 C CA . CYS A 1 104 ? 2.019 -15.446 1.019 1.00 90.12 104 CYS A CA 1
ATOM 809 C C . CYS A 1 104 ? 1.993 -16.871 0.447 1.00 90.12 104 CYS A C 1
ATOM 811 O O . CYS A 1 104 ? 2.455 -17.121 -0.662 1.00 90.12 104 CYS A O 1
ATOM 813 N N . SER A 1 105 ? 1.413 -17.822 1.182 1.00 92.81 105 SER A N 1
ATOM 814 C CA . SER A 1 105 ? 1.222 -19.197 0.695 1.00 92.81 105 SER A CA 1
ATOM 815 C C . SER A 1 105 ? 0.219 -19.311 -0.458 1.00 92.81 105 SER A C 1
ATOM 817 O O . SER A 1 105 ? 0.149 -20.357 -1.091 1.00 92.81 105 SER A O 1
ATOM 819 N N . LEU A 1 106 ? -0.588 -18.271 -0.685 1.00 93.00 106 LEU A N 1
ATOM 820 C CA . LEU A 1 106 ? -1.530 -18.184 -1.803 1.00 93.00 106 LEU A CA 1
ATOM 821 C C . LEU A 1 106 ? -0.910 -17.536 -3.047 1.00 93.00 106 LEU A C 1
ATOM 823 O O . LEU A 1 106 ? -1.555 -17.529 -4.092 1.00 93.00 106 LEU A O 1
ATOM 827 N N . ASP A 1 107 ? 0.310 -16.995 -2.954 1.00 89.31 107 ASP A N 1
ATOM 828 C CA . ASP A 1 107 ? 0.955 -16.385 -4.111 1.00 89.31 107 ASP A CA 1
ATOM 829 C C . ASP A 1 107 ? 1.284 -17.474 -5.146 1.00 89.31 107 ASP A C 1
ATOM 831 O O . ASP A 1 107 ? 1.878 -18.499 -4.793 1.00 89.31 107 ASP A O 1
ATOM 835 N N . PRO A 1 108 ? 0.966 -17.261 -6.434 1.00 87.25 108 PRO A N 1
ATOM 836 C CA . PRO A 1 108 ? 1.271 -18.233 -7.483 1.00 87.25 108 PRO A CA 1
ATOM 837 C C . PRO A 1 108 ? 2.781 -18.383 -7.715 1.00 87.25 108 PRO A C 1
ATOM 839 O O . PRO A 1 108 ? 3.237 -19.405 -8.225 1.00 87.25 108 PRO A O 1
ATOM 842 N N . ILE A 1 109 ? 3.564 -17.367 -7.339 1.00 89.44 109 ILE A N 1
ATOM 843 C CA . ILE A 1 109 ? 5.019 -17.349 -7.428 1.00 89.44 109 ILE A CA 1
ATOM 844 C C . ILE A 1 109 ? 5.603 -16.716 -6.156 1.00 89.44 109 ILE A C 1
ATOM 846 O O . ILE A 1 109 ? 5.170 -15.636 -5.754 1.00 89.44 109 ILE A O 1
ATOM 850 N N . PRO A 1 110 ? 6.605 -17.342 -5.515 1.00 92.25 110 PRO A N 1
ATOM 851 C CA . PRO A 1 110 ? 7.322 -16.718 -4.414 1.00 92.25 110 PRO A CA 1
ATOM 852 C C . PRO A 1 110 ? 7.937 -15.383 -4.834 1.00 92.25 110 PRO A C 1
ATOM 854 O O . PRO A 1 110 ? 8.668 -15.310 -5.822 1.00 92.25 110 PRO A O 1
ATOM 857 N N . THR A 1 111 ? 7.736 -14.347 -4.026 1.00 93.00 111 THR A N 1
ATOM 858 C CA . THR A 1 111 ? 8.174 -12.977 -4.322 1.00 93.00 111 THR A CA 1
ATOM 859 C C . THR A 1 111 ? 9.665 -12.898 -4.618 1.00 93.00 111 THR A C 1
ATOM 861 O O . THR A 1 111 ? 10.076 -12.163 -5.505 1.00 93.00 111 THR A O 1
ATOM 864 N N . LYS A 1 112 ? 10.496 -13.711 -3.951 1.00 91.44 112 LYS A N 1
ATOM 865 C CA . LYS A 1 112 ? 11.934 -13.779 -4.247 1.00 91.44 112 LYS A CA 1
ATOM 866 C C . LYS A 1 112 ? 12.213 -14.107 -5.723 1.00 91.44 112 LYS A C 1
ATOM 868 O O . LYS A 1 112 ? 13.034 -13.435 -6.330 1.00 91.44 112 LYS A O 1
ATOM 873 N N . LEU A 1 113 ? 11.502 -15.080 -6.296 1.00 92.19 113 LEU A N 1
ATOM 874 C CA . LEU A 1 113 ? 11.677 -15.467 -7.698 1.00 92.19 113 LEU A CA 1
ATOM 875 C C . LEU A 1 113 ? 11.192 -14.379 -8.658 1.00 92.19 113 LEU A C 1
ATOM 877 O O . LEU A 1 113 ? 11.782 -14.206 -9.717 1.00 92.19 113 LEU A O 1
ATOM 881 N N . VAL A 1 114 ? 10.167 -13.612 -8.275 1.00 92.88 114 VAL A N 1
ATOM 882 C CA . VAL A 1 114 ? 9.738 -12.440 -9.053 1.00 92.88 114 VAL A CA 1
ATOM 883 C C . VAL A 1 114 ? 10.874 -11.428 -9.174 1.00 92.88 114 VAL A C 1
ATOM 885 O O . VAL A 1 114 ? 11.124 -10.937 -10.267 1.00 92.88 114 VAL A O 1
ATOM 888 N N . PHE A 1 115 ? 11.597 -11.158 -8.082 1.00 92.81 115 PHE A N 1
ATOM 889 C CA . PHE A 1 115 ? 12.764 -10.272 -8.115 1.00 92.8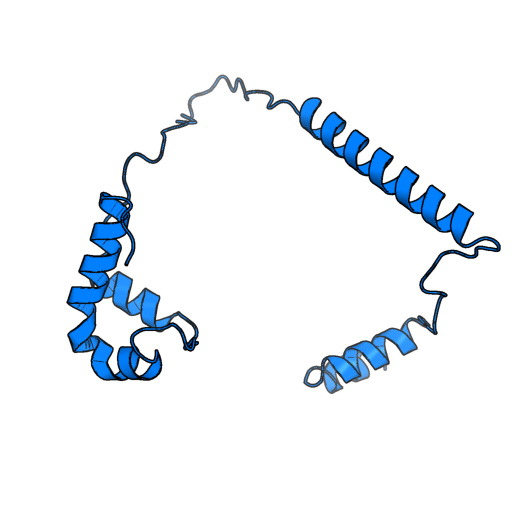1 115 PHE A CA 1
ATOM 890 C C . PHE A 1 115 ? 13.939 -10.873 -8.895 1.00 92.81 115 PHE A C 1
ATOM 892 O O . PHE A 1 115 ? 14.572 -10.158 -9.663 1.00 92.81 115 PHE A O 1
ATOM 899 N N . ASP A 1 116 ? 14.215 -12.171 -8.731 1.00 93.31 116 ASP A N 1
ATOM 900 C CA . ASP A 1 116 ? 15.309 -12.851 -9.442 1.00 93.31 116 ASP A CA 1
ATOM 901 C C . ASP A 1 116 ? 15.068 -12.906 -10.967 1.00 93.31 116 ASP A C 1
ATOM 903 O O . ASP A 1 116 ? 16.014 -13.017 -11.745 1.00 93.31 116 ASP A O 1
ATOM 907 N N . CYS A 1 117 ? 13.808 -12.826 -11.406 1.00 94.50 117 CYS A N 1
ATOM 908 C CA . CYS A 1 117 ? 13.405 -12.839 -12.814 1.00 94.50 117 CYS A CA 1
ATOM 909 C C . CYS A 1 117 ? 12.758 -11.521 -13.267 1.00 94.50 117 CYS A C 1
ATOM 911 O O . CYS A 1 117 ? 12.042 -11.515 -14.273 1.00 94.50 117 CYS A O 1
ATOM 913 N N . LEU A 1 118 ? 12.980 -10.417 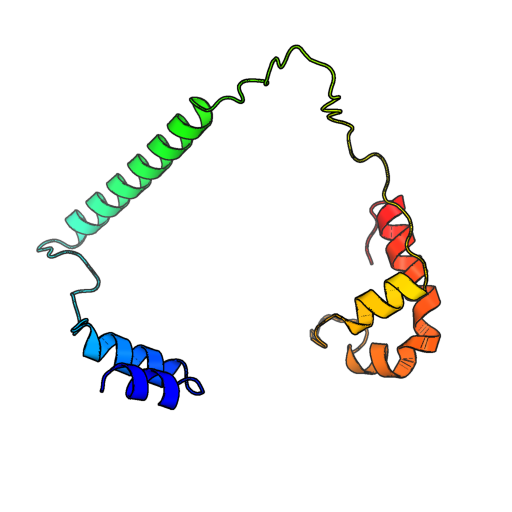-12.542 1.00 94.06 118 LEU A N 1
ATOM 914 C CA . LEU A 1 118 ? 12.241 -9.172 -12.759 1.00 94.06 118 LEU A CA 1
ATOM 915 C C . LEU A 1 118 ? 12.412 -8.647 -14.184 1.00 94.06 118 LEU A C 1
ATOM 917 O O . LEU A 1 118 ? 11.415 -8.332 -14.816 1.00 94.06 118 LEU A O 1
ATOM 921 N N . ASP A 1 119 ? 13.627 -8.661 -14.730 1.00 93.81 119 ASP A N 1
ATOM 922 C CA . ASP A 1 119 ? 13.908 -8.180 -16.092 1.00 93.81 119 ASP A CA 1
ATOM 923 C C . ASP A 1 119 ? 13.072 -8.895 -17.168 1.00 93.81 119 ASP A C 1
ATOM 925 O O . ASP A 1 119 ? 12.707 -8.312 -18.188 1.00 93.81 119 ASP A O 1
ATOM 929 N N . ILE A 1 120 ? 12.740 -10.168 -16.934 1.00 96.25 120 ILE A N 1
ATOM 930 C CA . ILE A 1 120 ? 11.944 -10.995 -17.848 1.00 96.25 120 ILE A CA 1
ATOM 931 C C . ILE A 1 120 ? 10.447 -10.783 -17.599 1.00 96.25 120 ILE A C 1
ATOM 933 O O . ILE A 1 120 ? 9.648 -10.767 -18.537 1.00 96.25 120 ILE A O 1
ATOM 937 N N . LEU A 1 121 ? 10.052 -10.649 -16.331 1.00 95.56 121 LEU A N 1
ATOM 938 C CA . LEU A 1 121 ? 8.652 -10.538 -15.922 1.00 95.56 121 LEU A CA 1
ATOM 939 C C . LEU A 1 121 ? 8.101 -9.117 -16.045 1.00 95.56 121 LEU A C 1
ATOM 941 O O . LEU A 1 121 ? 6.887 -8.957 -16.169 1.00 95.56 121 LEU A O 1
ATOM 945 N N . LEU A 1 122 ? 8.962 -8.100 -16.046 1.00 96.88 122 LEU A N 1
ATOM 946 C CA . LEU A 1 122 ? 8.585 -6.691 -16.020 1.00 96.88 122 LEU A CA 1
ATOM 947 C C . LEU A 1 122 ? 7.584 -6.323 -17.128 1.00 96.88 122 LEU A C 1
ATOM 949 O O . LEU A 1 122 ? 6.525 -5.799 -16.784 1.00 96.88 122 LEU A O 1
ATOM 953 N N . PRO A 1 123 ? 7.786 -6.684 -18.414 1.00 97.56 123 PRO A N 1
ATOM 954 C CA . PRO A 1 123 ? 6.815 -6.359 -19.461 1.00 97.56 123 PRO A CA 1
ATOM 955 C C . PRO A 1 123 ? 5.432 -6.974 -19.215 1.00 97.56 123 PRO A C 1
ATOM 957 O O . PRO A 1 123 ? 4.405 -6.363 -19.516 1.00 97.56 123 PRO A O 1
ATOM 960 N N . VAL A 1 124 ? 5.396 -8.192 -18.668 1.00 96.25 124 VAL A N 1
ATOM 961 C CA . VAL A 1 124 ? 4.150 -8.912 -18.384 1.00 96.25 124 VAL A CA 1
ATOM 962 C C . VAL A 1 124 ? 3.447 -8.297 -17.178 1.00 96.25 124 VAL A C 1
ATOM 964 O O . VAL A 1 124 ? 2.243 -8.058 -17.243 1.00 96.25 124 VAL A O 1
ATOM 967 N N . ILE A 1 125 ? 4.185 -7.985 -16.111 1.00 95.56 125 ILE A N 1
ATOM 968 C CA . ILE A 1 125 ? 3.644 -7.339 -14.910 1.00 95.56 125 ILE A CA 1
ATOM 969 C C . ILE A 1 125 ? 3.089 -5.953 -15.258 1.00 95.56 125 ILE A C 1
ATOM 971 O O . ILE A 1 125 ? 1.953 -5.653 -14.897 1.00 95.56 125 ILE A O 1
ATOM 975 N N . THR A 1 126 ? 3.821 -5.145 -16.034 1.00 97.56 126 THR A N 1
ATOM 976 C CA . THR A 1 126 ? 3.337 -3.844 -16.522 1.00 97.56 126 THR A CA 1
ATOM 977 C C . THR A 1 126 ? 2.045 -3.994 -17.318 1.00 97.56 126 THR A C 1
ATOM 979 O O . THR A 1 126 ? 1.092 -3.248 -17.096 1.00 97.56 126 THR A O 1
ATOM 982 N N . LYS A 1 127 ? 1.966 -4.992 -18.208 1.00 96.94 127 LYS A N 1
ATOM 983 C CA . LYS A 1 127 ? 0.748 -5.252 -18.984 1.00 96.94 127 LYS A CA 1
ATOM 984 C C . LYS A 1 127 ? -0.429 -5.656 -18.095 1.00 96.94 127 LYS A C 1
ATOM 986 O O . LYS A 1 127 ? -1.535 -5.191 -18.344 1.00 96.94 127 LYS A O 1
ATOM 991 N N . ILE A 1 128 ? -0.198 -6.488 -17.078 1.00 96.19 128 ILE A N 1
ATOM 992 C CA . ILE A 1 128 ? -1.229 -6.878 -16.107 1.00 96.19 128 ILE A CA 1
ATOM 993 C C . ILE A 1 128 ? -1.743 -5.640 -15.370 1.00 96.19 128 ILE A C 1
ATOM 995 O O . ILE A 1 128 ? -2.946 -5.410 -15.374 1.00 96.19 128 ILE A O 1
ATOM 999 N N . ILE A 1 129 ? -0.853 -4.818 -14.806 1.00 96.12 129 ILE A N 1
ATOM 1000 C CA . ILE A 1 129 ? -1.240 -3.617 -14.051 1.00 96.12 129 ILE A CA 1
ATOM 1001 C C . ILE A 1 129 ? -2.060 -2.667 -14.928 1.00 96.12 129 ILE A C 1
ATOM 1003 O O . ILE A 1 129 ? -3.159 -2.274 -14.547 1.00 96.12 129 ILE A O 1
ATOM 1007 N N . ASN A 1 130 ? -1.562 -2.348 -16.122 1.00 96.75 130 ASN A N 1
ATOM 1008 C CA . ASN A 1 130 ? -2.237 -1.435 -17.040 1.00 96.75 130 ASN A CA 1
ATOM 1009 C C . ASN A 1 130 ? -3.594 -1.975 -17.502 1.00 96.75 130 ASN A C 1
ATOM 1011 O O . ASN A 1 130 ? -4.566 -1.226 -17.555 1.00 96.75 130 ASN A O 1
ATOM 1015 N N . TYR A 1 131 ? -3.693 -3.282 -17.759 1.00 96.25 131 TYR A N 1
ATOM 1016 C CA . TYR A 1 131 ? -4.967 -3.909 -18.096 1.00 96.25 131 TYR A CA 1
ATOM 1017 C C . TYR A 1 131 ? -5.966 -3.829 -16.935 1.00 96.25 131 TYR A C 1
ATOM 1019 O O . TYR A 1 131 ? -7.131 -3.495 -17.163 1.00 96.25 131 TYR A O 1
ATOM 1027 N N . SER A 1 132 ? -5.516 -4.077 -15.700 1.00 96.06 132 SER A N 1
ATOM 1028 C CA . SER A 1 132 ? -6.346 -3.947 -14.500 1.00 96.06 132 SER A CA 1
ATOM 1029 C C . SER A 1 132 ? -6.838 -2.517 -14.292 1.00 96.06 132 SER A C 1
ATOM 1031 O O . SER A 1 132 ? -8.000 -2.320 -13.947 1.00 96.06 132 SER A O 1
ATOM 1033 N N . LEU A 1 133 ? -5.978 -1.523 -14.524 1.00 94.19 133 LEU A N 1
ATOM 1034 C CA . LEU A 1 133 ? -6.327 -0.107 -14.408 1.00 94.19 133 LEU A CA 1
ATOM 1035 C C . LEU A 1 133 ? -7.341 0.331 -15.474 1.00 94.19 133 LEU A C 1
ATOM 1037 O O . LEU A 1 133 ? -8.260 1.086 -15.172 1.00 94.19 133 LEU A O 1
ATOM 1041 N N . GLU A 1 134 ? -7.207 -0.157 -16.705 1.00 93.88 134 GLU A N 1
ATOM 1042 C CA . GLU A 1 134 ? -8.089 0.222 -17.813 1.00 93.88 134 GLU A CA 1
ATOM 1043 C C . GLU A 1 134 ? -9.455 -0.486 -17.758 1.00 93.88 134 GLU A C 1
ATOM 1045 O O . GLU A 1 134 ? -10.480 0.125 -18.057 1.00 93.88 134 GLU A O 1
ATOM 1050 N N . HIS A 1 135 ? -9.489 -1.758 -17.344 1.00 93.12 135 HIS A N 1
ATOM 1051 C CA . HIS A 1 135 ? -10.689 -2.603 -17.442 1.00 93.12 135 HIS A CA 1
ATOM 1052 C C . HIS A 1 135 ? -11.313 -2.975 -16.090 1.00 93.12 135 HIS A C 1
ATOM 1054 O O . HIS A 1 135 ? -12.402 -3.548 -16.062 1.00 93.12 135 HIS A O 1
ATOM 1060 N N . GLY A 1 136 ? -10.639 -2.701 -14.970 1.00 91.81 136 GLY A N 1
ATOM 1061 C CA . GLY A 1 136 ? -11.110 -3.074 -13.633 1.00 91.81 136 GLY A CA 1
ATOM 1062 C C . GLY A 1 136 ? -11.102 -4.584 -13.358 1.00 91.81 136 GLY A C 1
ATOM 1063 O O . GLY A 1 136 ? -11.872 -5.056 -12.523 1.00 91.81 136 GLY A O 1
ATOM 1064 N N . VAL A 1 137 ? -10.266 -5.353 -14.063 1.00 92.06 137 VAL A N 1
ATOM 1065 C CA . VAL A 1 137 ? -10.166 -6.819 -13.936 1.00 92.06 137 VAL A CA 1
ATOM 1066 C C . VAL A 1 137 ? -8.836 -7.194 -13.290 1.00 92.06 137 VAL A C 1
ATOM 1068 O O . VAL A 1 137 ? -7.794 -6.794 -13.791 1.00 92.06 137 VAL A O 1
ATOM 1071 N N . PHE A 1 138 ? -8.861 -7.993 -12.219 1.00 89.06 138 PHE A N 1
ATOM 1072 C CA . PHE A 1 138 ? -7.665 -8.402 -11.472 1.00 89.06 138 PHE A CA 1
ATOM 1073 C C . PHE A 1 138 ? -7.414 -9.922 -11.584 1.00 89.06 138 PHE A C 1
ATOM 1075 O O . PHE A 1 138 ? -8.396 -10.666 -11.664 1.00 89.06 138 PHE A O 1
ATOM 1082 N N . PRO A 1 139 ? -6.141 -10.376 -11.613 1.00 79.25 139 PRO A N 1
ATOM 1083 C CA . PRO A 1 139 ? -5.772 -11.797 -11.596 1.00 79.25 139 PRO A CA 1
ATOM 1084 C C . PRO A 1 139 ? -6.109 -12.527 -10.292 1.00 79.25 139 PRO A C 1
ATOM 1086 O O . PRO A 1 139 ? -6.126 -11.866 -9.227 1.00 79.25 139 PRO A O 1
#

Secondary structure (DSSP, 8-state):
--HHHHHTTTT-HHHHHHHHHHHTT-----SS---S-HHHHHHHHHHHHHHHHHHHHHHHHHT--------SS----------PPPPPHHHHHHHHHHS-----TT-SS-HHHHHHTHHHHHHHHHHHHHHHHHH----

Foldseek 3Di:
DVVVVQVVCVVPPVVNVVVVCVVVVVPDDPPADDDPDPVVRVVVVVVVVVVVVVVVVVVVVVVPPPPPPPPDDDDPPPPPCPADDQDDLVRQVVVLVPDDLDADPPDPDRSVVCVVCVVVCSVVVSVQVRCCRGPVDHD

Sequence (139 aa):
MNSDLISSNGNDLRHLFKVSKNLLSIASTPVLPPHEDKQQLANEMGTFFNRKIATIRSDLDNHSPHVCRVGSSDCNIDLPISKFDLLSQEEVHDLICAFTKKTCSLDPIPTKLVFDCLDILLPVITKIINYSLEHGVFP

pLDDT: mean 82.26, std 15.91, range [42.44, 98.12]

Radius of gyration: 27.09 Å; chains: 1; bounding box: 45×53×62 Å

Organism: Acropora cervicornis (NCBI:txid6130)